Protein AF-A0A432KA58-F1 (afdb_monomer)

Nearest PDB structures (foldseek):
  4m60-assembly1_A  TM=6.783E-01  e=3.678E-03  Streptomyces antibioticus
  6j32-assembly2_C  TM=7.866E-01  e=3.398E-02  Kitasatospora
  6j32-assembly1_D  TM=7.954E-01  e=5.445E-02  Kitasatospora
  3oti-assembly1_A  TM=8.185E-01  e=1.068E-01  Micromonospora echinospora
  3tqv-assembly1_B  TM=4.151E-01  e=2.071E+00  Francisella tularensis subsp. tularensis SCHU S4

Sequence (104 aa):
YNHLPSSEIESLIKRAKRIVCRSGYSSVMDFAALHKRVLFIPTKGQTEQEYLARYLSKTGRALSTTEDKNDLMVKLNRLGIMRPLVLENNRLEFLVNQALKKLK

pLDDT: mean 92.04, std 7.2, range [48.72, 97.81]

Secondary structure (DSSP, 8-state):
-----HHHHHHHHHH-SEEEE---HHHHHHHHHTT-EEEE-PPTT-HHHHHHHHHHHHTTSSEE--S-HHHHHHHHHHHTTSPPP----HHHHHHHHHHHHT--

Solvent-accessible surface area (backbone atoms only — not comparable to full-atom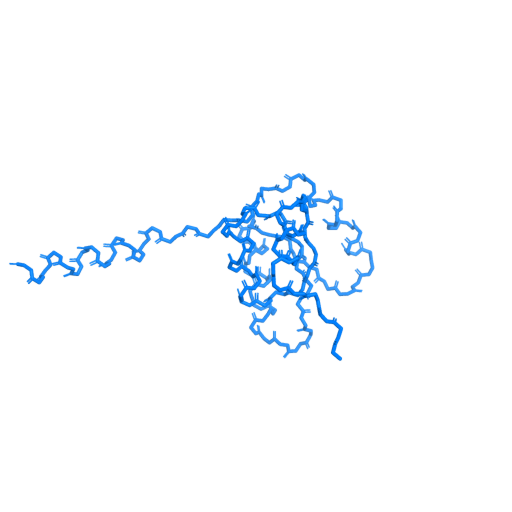 values): 5933 Å² total; per-residue (Å²): 138,95,72,75,57,70,70,57,49,51,54,49,57,70,70,43,78,61,48,76,45,59,34,46,69,67,57,54,50,53,34,26,76,65,52,31,24,43,38,22,38,37,54,88,90,39,63,67,21,44,49,48,25,52,51,35,32,75,69,65,31,33,43,56,44,64,94,48,67,68,60,42,53,58,49,59,65,52,50,76,76,52,61,48,18,68,80,84,62,69,63,59,56,50,51,52,54,54,52,56,62,74,77,109

Structure (mmCIF, N/CA/C/O backbone):
data_AF-A0A432KA58-F1
#
_entry.id   AF-A0A432KA58-F1
#
loop_
_atom_site.group_PDB
_atom_site.id
_atom_site.type_symbol
_atom_site.label_atom_id
_atom_site.label_alt_id
_atom_site.label_comp_id
_atom_site.label_asym_id
_atom_site.label_entity_id
_atom_site.label_seq_id
_atom_site.pdbx_PDB_ins_code
_atom_site.Cartn_x
_atom_site.Cartn_y
_atom_site.Cartn_z
_atom_site.occupancy
_atom_site.B_iso_or_equiv
_atom_site.auth_seq_id
_atom_site.auth_comp_id
_atom_site.auth_asym_id
_atom_site.auth_atom_id
_atom_site.pdbx_PDB_model_num
ATOM 1 N N . TYR A 1 1 ? -6.018 11.195 -21.404 1.00 48.72 1 TYR A N 1
ATOM 2 C CA . TYR A 1 1 ? -6.153 10.899 -19.965 1.00 48.72 1 TYR A CA 1
ATOM 3 C C . TYR A 1 1 ? -7.328 9.947 -19.790 1.00 48.72 1 TYR A C 1
ATOM 5 O O . TYR A 1 1 ? -8.455 10.384 -19.947 1.00 48.72 1 TYR A O 1
ATOM 13 N N . ASN A 1 2 ? -7.064 8.662 -19.528 1.00 68.62 2 ASN A N 1
ATOM 14 C CA . ASN A 1 2 ? -8.086 7.616 -19.370 1.00 68.62 2 ASN A CA 1
ATOM 15 C C . ASN A 1 2 ? -8.183 7.226 -17.892 1.00 68.62 2 ASN A C 1
ATOM 17 O O . ASN A 1 2 ? -7.618 6.217 -17.476 1.00 68.62 2 ASN A O 1
ATOM 21 N N . HIS A 1 3 ? -8.827 8.063 -17.085 1.00 83.69 3 HIS A N 1
ATOM 22 C CA . HIS A 1 3 ? -9.175 7.720 -15.710 1.00 83.69 3 HIS A CA 1
ATOM 23 C C . HIS A 1 3 ? -10.686 7.829 -15.544 1.00 83.69 3 HIS A C 1
ATOM 25 O O . HIS A 1 3 ? -11.325 8.672 -16.171 1.00 83.69 3 HIS A O 1
ATOM 31 N N . LEU A 1 4 ? -11.246 6.947 -14.723 1.00 88.06 4 LEU A N 1
ATOM 32 C CA . LEU A 1 4 ? -12.642 7.042 -14.330 1.00 88.06 4 LEU A CA 1
ATOM 33 C C . LEU A 1 4 ? -12.830 8.225 -13.365 1.00 88.06 4 LEU A C 1
ATOM 35 O O . LEU A 1 4 ? -11.892 8.563 -12.632 1.00 88.06 4 LEU A O 1
ATOM 39 N N . PRO A 1 5 ? -14.027 8.829 -13.318 1.00 93.00 5 PRO A N 1
ATOM 40 C CA . PRO A 1 5 ? -14.382 9.777 -12.271 1.00 93.00 5 PRO A CA 1
ATOM 41 C C . PRO A 1 5 ? -14.186 9.172 -10.876 1.00 93.00 5 PRO A C 1
ATOM 43 O O . PRO A 1 5 ? -14.384 7.971 -10.668 1.00 93.00 5 PRO A O 1
ATOM 46 N N . SER A 1 6 ? -13.841 10.006 -9.893 1.00 89.56 6 SER A N 1
ATOM 47 C CA . SER A 1 6 ? -13.542 9.552 -8.527 1.00 89.56 6 SER A CA 1
ATOM 48 C C . SER A 1 6 ? -14.677 8.733 -7.902 1.00 89.56 6 SER A C 1
ATOM 50 O O . SER A 1 6 ? -14.415 7.719 -7.259 1.00 89.56 6 SER A O 1
ATOM 52 N N . SER A 1 7 ? -15.933 9.118 -8.144 1.00 92.25 7 SER A N 1
ATOM 53 C CA . SER A 1 7 ? -17.121 8.409 -7.647 1.00 92.25 7 SER A CA 1
ATOM 54 C C . SER A 1 7 ? -17.250 6.988 -8.211 1.00 92.25 7 SER A C 1
ATOM 56 O O . SER A 1 7 ? -17.646 6.056 -7.506 1.00 92.25 7 SER A O 1
ATOM 58 N N . GLU A 1 8 ? -16.879 6.787 -9.475 1.00 94.50 8 GLU A N 1
ATOM 59 C CA . GLU A 1 8 ? -16.909 5.474 -10.117 1.00 94.50 8 GLU A CA 1
ATOM 60 C C . GLU A 1 8 ? -15.784 4.573 -9.602 1.00 94.50 8 GLU A C 1
ATOM 62 O O . GLU A 1 8 ? -16.024 3.400 -9.293 1.00 94.50 8 GLU A O 1
ATOM 67 N N . ILE A 1 9 ? -14.577 5.126 -9.432 1.00 91.62 9 ILE A N 1
ATOM 68 C CA . ILE A 1 9 ? -13.440 4.426 -8.813 1.00 91.62 9 ILE A CA 1
ATOM 69 C C . ILE A 1 9 ? -13.800 3.988 -7.396 1.00 91.62 9 ILE A C 1
ATOM 71 O O . ILE A 1 9 ? -13.614 2.823 -7.047 1.00 91.62 9 ILE A O 1
ATOM 75 N N . GLU A 1 10 ? -14.369 4.885 -6.596 1.00 92.62 10 GLU A N 1
ATOM 76 C CA . GLU A 1 10 ? -14.799 4.584 -5.234 1.00 92.62 10 GLU A CA 1
ATOM 77 C C . GLU A 1 10 ? -15.810 3.427 -5.212 1.00 92.62 10 GLU A C 1
ATOM 79 O O . GLU A 1 10 ? -15.653 2.466 -4.452 1.00 92.62 10 GLU A O 1
ATOM 84 N N . SER A 1 11 ? -16.815 3.465 -6.091 1.00 94.62 11 SER A N 1
ATOM 85 C CA . SER A 1 11 ? -17.809 2.394 -6.229 1.00 94.62 11 SER A CA 1
ATOM 86 C C . SER A 1 11 ? -17.175 1.051 -6.617 1.00 94.62 11 SER A C 1
ATOM 88 O O . SER A 1 11 ? -17.556 -0.006 -6.097 1.00 94.62 11 SER A O 1
ATOM 90 N N . LEU A 1 12 ? -16.188 1.054 -7.517 1.00 95.19 12 LEU A N 1
ATOM 91 C CA . LEU A 1 12 ? -15.444 -0.151 -7.894 1.00 95.19 12 LEU A CA 1
ATOM 92 C C . LEU A 1 12 ? -14.610 -0.692 -6.728 1.00 95.19 12 LEU A C 1
ATOM 94 O O . LEU A 1 12 ? -14.696 -1.883 -6.424 1.00 95.19 12 LEU A O 1
ATOM 98 N N . ILE A 1 13 ? -13.869 0.168 -6.027 1.00 94.88 13 ILE A N 1
ATOM 99 C CA . ILE A 1 13 ? -13.062 -0.211 -4.860 1.00 94.88 13 ILE A CA 1
ATOM 100 C C . ILE A 1 13 ? -13.958 -0.805 -3.770 1.00 94.88 13 ILE A C 1
ATOM 102 O O . ILE A 1 13 ? -13.647 -1.868 -3.225 1.00 94.88 13 ILE A O 1
ATOM 106 N N . LYS A 1 14 ? -15.101 -0.176 -3.469 1.00 94.31 14 LYS A N 1
ATOM 107 C CA . LYS A 1 14 ? -16.058 -0.668 -2.465 1.00 94.31 14 LYS A CA 1
ATOM 108 C C . LYS A 1 14 ? -16.564 -2.073 -2.790 1.00 94.31 14 LYS A C 1
ATOM 110 O O . LYS A 1 14 ? -16.594 -2.909 -1.887 1.00 94.31 14 LYS A O 1
ATOM 115 N N . ARG A 1 15 ? -16.871 -2.369 -4.056 1.00 96.06 15 ARG A N 1
ATOM 116 C CA . ARG A 1 15 ? -17.328 -3.701 -4.506 1.00 96.06 15 ARG A CA 1
ATOM 117 C C . ARG A 1 15 ? -16.200 -4.728 -4.626 1.00 96.06 15 ARG A C 1
ATOM 119 O O . ARG A 1 15 ? -16.449 -5.930 -4.523 1.00 96.06 15 ARG A O 1
ATOM 126 N N . ALA A 1 16 ? -14.961 -4.283 -4.823 1.00 95.62 16 ALA A N 1
ATOM 127 C CA . ALA A 1 16 ? -13.818 -5.172 -4.951 1.00 95.62 16 ALA A CA 1
ATOM 128 C C . ALA A 1 16 ? -13.573 -5.958 -3.651 1.00 95.62 16 ALA A C 1
ATOM 130 O O . ALA A 1 16 ? -13.446 -5.394 -2.558 1.00 95.62 16 ALA A O 1
ATOM 131 N N . LYS A 1 17 ? -13.467 -7.286 -3.786 1.00 92.88 17 LYS A N 1
ATOM 132 C CA . LYS A 1 17 ? -13.088 -8.202 -2.693 1.00 92.88 17 LYS A CA 1
ATOM 133 C C . LYS A 1 17 ? -11.579 -8.203 -2.434 1.00 92.88 17 LYS A C 1
ATOM 135 O O . LYS A 1 17 ? -11.137 -8.524 -1.329 1.00 92.88 17 LYS A O 1
ATOM 140 N N . ARG A 1 18 ? -10.802 -7.920 -3.480 1.00 94.56 18 ARG A N 1
ATOM 141 C CA . ARG A 1 18 ? -9.340 -7.979 -3.545 1.00 94.56 18 ARG A CA 1
ATOM 142 C C . ARG A 1 18 ? -8.860 -6.889 -4.496 1.00 94.56 18 ARG A C 1
ATOM 144 O O . ARG A 1 18 ? -9.533 -6.634 -5.491 1.00 94.56 18 ARG A O 1
ATOM 151 N N . ILE A 1 19 ? -7.722 -6.279 -4.195 1.00 96.12 19 ILE A N 1
ATOM 152 C CA . ILE A 1 19 ? -7.140 -5.195 -4.990 1.00 96.12 19 ILE A CA 1
ATOM 153 C C . ILE A 1 19 ? -5.691 -5.540 -5.321 1.00 96.12 19 ILE A C 1
ATOM 155 O O . ILE A 1 19 ? -4.963 -6.061 -4.476 1.00 96.12 19 ILE A O 1
ATOM 159 N N . VAL A 1 20 ? -5.286 -5.245 -6.555 1.00 95.75 20 VAL A N 1
ATOM 160 C CA . VAL A 1 20 ? -3.899 -5.328 -7.019 1.00 95.75 20 VAL A CA 1
ATOM 161 C C . VAL A 1 20 ? -3.521 -3.959 -7.561 1.00 95.75 20 VAL A C 1
ATOM 163 O O . VAL A 1 20 ? -4.224 -3.432 -8.421 1.00 95.75 20 VAL A O 1
ATOM 166 N N . CYS A 1 21 ? -2.456 -3.355 -7.042 1.00 95.62 21 CYS A N 1
ATOM 167 C CA . CYS A 1 21 ? -2.077 -1.991 -7.415 1.00 95.62 21 CYS A CA 1
ATOM 168 C C . CYS A 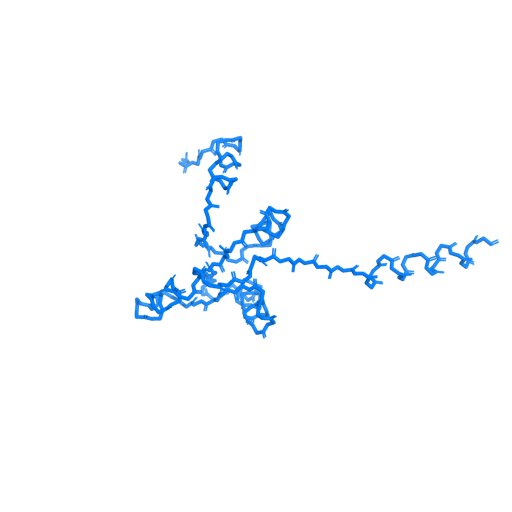1 21 ? -0.618 -1.672 -7.063 1.00 95.62 21 CYS A C 1
ATOM 170 O O . CYS A 1 21 ? 0.064 -2.437 -6.381 1.00 95.62 21 CYS A O 1
ATOM 172 N N . ARG A 1 22 ? -0.147 -0.490 -7.474 1.00 96.25 22 ARG A N 1
ATOM 173 C CA . ARG A 1 22 ? 1.089 0.108 -6.945 1.00 96.25 22 ARG A CA 1
ATOM 174 C C . ARG A 1 22 ? 0.901 0.531 -5.479 1.00 96.25 22 ARG A C 1
ATOM 176 O O . ARG A 1 22 ? -0.216 0.844 -5.066 1.00 96.25 22 ARG A O 1
ATOM 183 N N . SER A 1 23 ? 1.974 0.567 -4.694 1.00 94.62 23 SER A N 1
ATOM 184 C CA . SER A 1 23 ? 1.965 0.942 -3.266 1.00 94.62 23 SER A CA 1
ATOM 185 C C . SER A 1 23 ? 2.089 2.453 -3.040 1.00 94.62 23 SER A C 1
ATOM 187 O O . SER A 1 23 ? 2.917 2.909 -2.255 1.00 94.62 23 SER A O 1
ATOM 189 N N . GLY A 1 24 ? 1.270 3.241 -3.740 1.00 94.62 24 GLY A N 1
ATOM 190 C CA . GLY A 1 24 ? 1.173 4.680 -3.486 1.00 94.62 24 GLY A CA 1
ATOM 191 C C . GLY A 1 24 ? 0.553 4.970 -2.115 1.00 94.62 24 GLY A C 1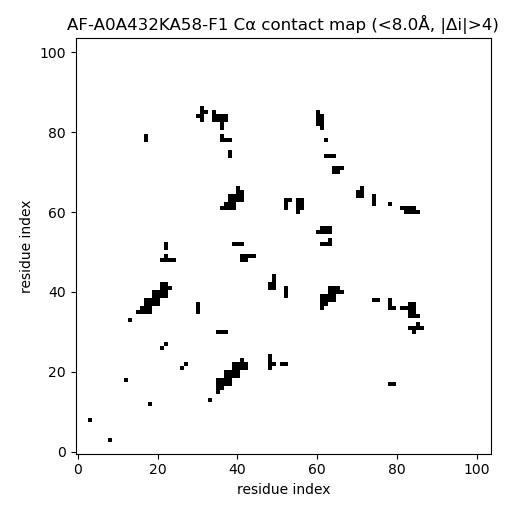
ATOM 192 O O . GLY A 1 24 ? -0.340 4.242 -1.679 1.00 94.62 24 GLY A O 1
ATOM 193 N N . TYR A 1 25 ? 0.999 6.040 -1.454 1.00 93.06 25 TYR A N 1
ATOM 194 C CA . TYR A 1 25 ? 0.546 6.410 -0.109 1.00 93.06 25 TYR A CA 1
ATOM 195 C C . TYR A 1 25 ? -0.978 6.578 -0.011 1.00 93.06 25 TYR A C 1
ATOM 197 O O . TYR A 1 25 ? -1.609 5.939 0.830 1.00 93.06 25 TYR A O 1
ATOM 205 N N . SER A 1 26 ? -1.591 7.362 -0.907 1.00 92.62 26 SER A N 1
ATOM 206 C CA . SER A 1 26 ? -3.049 7.563 -0.906 1.00 92.62 26 SER A CA 1
ATOM 207 C C . SER A 1 26 ? -3.801 6.248 -1.101 1.00 92.62 26 SER A C 1
ATOM 209 O O . SER A 1 26 ? -4.724 5.954 -0.354 1.00 92.62 26 SER A O 1
ATOM 211 N N . SER A 1 27 ? -3.334 5.395 -2.017 1.00 94.81 27 SER A N 1
ATOM 212 C CA . SER A 1 27 ? -3.921 4.073 -2.243 1.00 94.81 27 SER A CA 1
ATOM 213 C C . SER A 1 27 ? -3.858 3.201 -0.987 1.00 94.81 27 SER A C 1
ATOM 215 O O . SER A 1 27 ? -4.841 2.566 -0.619 1.00 94.81 27 SER A O 1
ATOM 217 N N . VAL A 1 28 ? -2.712 3.178 -0.299 1.00 95.69 28 VAL A N 1
ATOM 218 C CA . VAL A 1 28 ? -2.559 2.462 0.977 1.00 95.69 28 VAL A CA 1
ATOM 219 C C . VAL A 1 28 ? -3.588 2.957 1.998 1.00 95.69 28 VAL A C 1
ATOM 221 O O . VAL A 1 28 ? -4.224 2.131 2.653 1.00 95.69 28 VAL A O 1
ATOM 224 N N . MET A 1 29 ? -3.778 4.273 2.109 1.00 93.69 29 MET A N 1
ATOM 225 C CA . MET A 1 29 ? -4.727 4.871 3.051 1.00 93.69 29 MET A CA 1
ATOM 226 C C . MET A 1 29 ? -6.182 4.549 2.709 1.00 93.69 29 MET A C 1
ATOM 228 O O . MET A 1 29 ? -6.917 4.078 3.579 1.00 93.69 29 MET A O 1
ATOM 232 N N . ASP A 1 30 ? -6.581 4.708 1.448 1.00 93.56 30 ASP A N 1
ATOM 233 C CA . ASP A 1 30 ? -7.941 4.408 0.991 1.00 93.56 30 ASP A CA 1
ATOM 234 C C . ASP A 1 30 ? -8.297 2.940 1.253 1.00 93.56 30 ASP A C 1
ATOM 236 O O . ASP A 1 30 ? -9.373 2.610 1.756 1.00 93.56 30 ASP A O 1
ATOM 240 N N . PHE A 1 31 ? -7.372 2.027 0.955 1.00 95.75 31 PHE A N 1
ATOM 241 C CA . PHE A 1 31 ? -7.601 0.596 1.134 1.00 95.75 31 PHE A CA 1
ATOM 242 C C . PHE A 1 31 ? -7.583 0.159 2.594 1.00 95.75 31 PHE A C 1
ATOM 244 O O . PHE A 1 31 ? -8.282 -0.799 2.931 1.00 95.75 31 PHE A O 1
ATOM 251 N 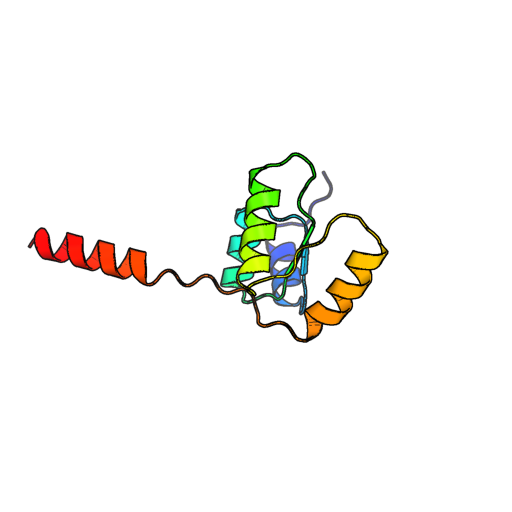N . ALA A 1 32 ? -6.824 0.846 3.448 1.00 94.44 32 ALA A N 1
ATOM 252 C CA . ALA A 1 32 ? -6.877 0.642 4.889 1.00 94.44 32 ALA A CA 1
ATOM 253 C C . ALA A 1 32 ? -8.230 1.095 5.456 1.00 94.44 32 ALA A C 1
ATOM 255 O O . ALA A 1 32 ? -8.887 0.325 6.153 1.00 94.44 32 ALA A O 1
ATOM 256 N N . ALA A 1 33 ? -8.693 2.295 5.093 1.00 92.62 33 ALA A N 1
ATOM 257 C CA . ALA A 1 33 ? -9.992 2.815 5.525 1.00 92.62 33 ALA A CA 1
ATOM 258 C C . ALA A 1 33 ? -11.154 1.919 5.059 1.00 92.62 33 ALA A C 1
ATOM 260 O O . ALA A 1 33 ? -12.092 1.637 5.805 1.00 92.62 33 ALA A O 1
ATOM 261 N N . LEU A 1 34 ? -11.066 1.400 3.832 1.00 93.94 34 LEU A N 1
ATOM 262 C CA . LEU A 1 34 ? -12.084 0.533 3.237 1.00 93.94 34 LEU A CA 1
ATOM 263 C C . LEU A 1 34 ? -11.894 -0.960 3.549 1.00 93.94 34 LEU A C 1
ATOM 265 O O . LEU A 1 34 ? -12.605 -1.786 2.968 1.00 93.94 34 LEU A O 1
ATOM 269 N N . HIS A 1 35 ? -10.953 -1.312 4.433 1.00 94.94 35 HIS A N 1
ATOM 270 C CA . HIS A 1 35 ? -10.685 -2.683 4.872 1.00 94.94 35 HIS A CA 1
ATOM 271 C C . HIS A 1 35 ? -10.549 -3.653 3.687 1.00 94.94 35 HIS A C 1
ATOM 273 O O . HIS A 1 35 ? -11.252 -4.665 3.568 1.00 94.94 35 HIS A O 1
ATOM 279 N N . LYS A 1 36 ? -9.644 -3.333 2.758 1.00 96.06 36 LYS A N 1
ATOM 280 C CA . LYS A 1 36 ? -9.416 -4.125 1.544 1.00 96.06 36 LYS A CA 1
ATOM 281 C C . LYS A 1 36 ? -8.246 -5.080 1.704 1.00 96.06 36 LYS A C 1
ATOM 283 O O . LYS A 1 36 ? -7.266 -4.804 2.387 1.00 96.06 36 LYS A O 1
ATOM 288 N N . ARG A 1 37 ? -8.343 -6.236 1.047 1.00 96.94 37 ARG A N 1
ATOM 289 C CA . ARG A 1 37 ? -7.216 -7.164 0.889 1.00 96.94 37 ARG A CA 1
ATOM 290 C C . ARG A 1 37 ? -6.419 -6.726 -0.327 1.00 96.94 37 ARG A C 1
ATOM 292 O O . ARG A 1 37 ? -6.973 -6.710 -1.428 1.00 96.94 37 ARG A O 1
ATOM 299 N N . VAL A 1 38 ? -5.150 -6.384 -0.131 1.00 97.12 38 VAL A N 1
ATOM 300 C CA . VAL A 1 38 ? -4.335 -5.763 -1.181 1.00 97.12 38 VAL A CA 1
ATOM 301 C C . VAL A 1 38 ? -3.064 -6.560 -1.457 1.00 97.12 38 VAL A C 1
ATOM 303 O O . VAL A 1 38 ? -2.384 -7.014 -0.533 1.00 97.12 38 VAL A O 1
ATOM 306 N N . LEU A 1 39 ? -2.752 -6.709 -2.742 1.00 97.69 39 LEU A N 1
ATOM 307 C CA . LEU A 1 39 ? -1.450 -7.120 -3.250 1.00 97.69 39 LEU A CA 1
ATOM 308 C C . LEU A 1 39 ? -0.782 -5.919 -3.923 1.00 97.69 39 LEU A C 1
ATOM 310 O O . LEU A 1 39 ? -1.262 -5.422 -4.941 1.00 97.69 39 LEU A O 1
ATOM 314 N N . PHE A 1 40 ? 0.328 -5.465 -3.352 1.00 97.81 40 PHE A N 1
ATOM 315 C CA . PHE A 1 40 ? 1.109 -4.366 -3.896 1.00 97.81 40 PHE A CA 1
ATOM 316 C C . PHE A 1 40 ? 2.183 -4.850 -4.871 1.00 97.81 40 PHE A C 1
ATOM 318 O O . PHE A 1 40 ? 2.859 -5.851 -4.628 1.00 97.81 40 PHE A O 1
ATOM 325 N N . ILE A 1 41 ? 2.368 -4.087 -5.945 1.00 97.31 41 ILE A N 1
ATOM 326 C CA . ILE A 1 41 ? 3.462 -4.234 -6.906 1.00 97.31 41 ILE A CA 1
ATOM 327 C C . ILE A 1 41 ? 4.178 -2.879 -6.965 1.00 97.31 41 ILE A C 1
ATOM 329 O O . ILE A 1 41 ? 3.774 -2.033 -7.756 1.00 97.31 41 ILE A O 1
ATOM 333 N N . PRO A 1 42 ? 5.165 -2.580 -6.105 1.00 96.81 42 PRO A N 1
ATOM 334 C CA . PRO A 1 42 ? 5.807 -1.266 -6.087 1.00 96.81 42 PRO A CA 1
ATOM 335 C C . PRO A 1 42 ? 6.467 -0.942 -7.434 1.00 96.81 42 PRO A C 1
ATOM 337 O O . PRO A 1 42 ? 6.906 -1.838 -8.156 1.00 96.81 42 PRO A O 1
ATOM 340 N N . THR A 1 43 ? 6.544 0.339 -7.786 1.00 95.38 43 THR A N 1
ATOM 341 C CA . THR A 1 43 ? 7.331 0.779 -8.946 1.00 95.38 43 THR A CA 1
ATOM 342 C C . THR A 1 43 ? 8.825 0.639 -8.643 1.00 95.38 43 THR A C 1
ATOM 344 O O . THR A 1 43 ? 9.312 1.211 -7.670 1.00 95.38 43 THR A O 1
ATOM 347 N N . LYS A 1 44 ? 9.563 -0.096 -9.484 1.00 94.12 44 LYS A N 1
ATOM 348 C CA . LYS A 1 44 ? 11.014 -0.284 -9.330 1.00 94.12 44 LYS A CA 1
ATOM 349 C C . LYS A 1 44 ? 11.738 1.066 -9.313 1.00 94.12 44 LYS A C 1
ATOM 351 O O . LYS A 1 44 ? 11.543 1.879 -10.214 1.00 94.12 44 LYS A O 1
ATOM 356 N N . GLY A 1 45 ? 12.579 1.287 -8.307 1.00 94.69 45 GLY A N 1
ATOM 357 C CA . GLY A 1 45 ? 13.335 2.532 -8.137 1.00 94.69 45 GLY A CA 1
ATOM 358 C C . GLY A 1 45 ? 12.555 3.669 -7.466 1.00 94.69 45 GLY A C 1
ATOM 359 O O . GLY A 1 45 ? 13.124 4.731 -7.232 1.00 94.69 45 GLY A O 1
ATOM 360 N N . GLN A 1 46 ? 11.279 3.466 -7.114 1.00 96.38 46 GLN A N 1
ATOM 361 C CA . GLN A 1 46 ? 10.536 4.371 -6.233 1.00 96.38 46 GLN A CA 1
ATOM 362 C C . GLN A 1 46 ? 10.679 3.902 -4.784 1.00 96.38 46 GLN A C 1
ATOM 364 O O . GLN A 1 46 ? 9.875 3.110 -4.286 1.00 96.38 46 GLN A O 1
ATOM 369 N N . THR A 1 47 ? 11.706 4.412 -4.102 1.00 96.25 47 THR A N 1
ATOM 370 C CA . THR A 1 47 ? 12.117 3.973 -2.758 1.00 96.25 47 THR A CA 1
ATOM 371 C C . THR A 1 47 ? 10.973 3.961 -1.744 1.00 96.25 47 THR A C 1
ATOM 373 O O . THR A 1 47 ? 10.861 3.024 -0.952 1.00 96.25 47 THR A O 1
ATOM 376 N N . GLU A 1 48 ? 10.098 4.971 -1.767 1.00 96.31 48 GLU A N 1
ATOM 377 C CA . GLU A 1 48 ? 8.950 5.052 -0.856 1.00 96.31 48 GLU A CA 1
ATOM 378 C C . GLU A 1 48 ? 7.959 3.903 -1.091 1.00 96.31 48 GLU A C 1
ATOM 380 O O . GLU A 1 48 ? 7.570 3.207 -0.149 1.00 96.31 48 GLU A O 1
ATOM 385 N N . GLN A 1 49 ? 7.597 3.649 -2.351 1.00 97.44 49 GLN A N 1
ATOM 386 C CA . GLN A 1 49 ? 6.672 2.573 -2.705 1.00 97.44 49 GLN A CA 1
ATOM 387 C C . GLN A 1 49 ? 7.238 1.205 -2.325 1.00 97.44 49 GLN A C 1
ATOM 389 O O . GLN A 1 49 ? 6.522 0.374 -1.757 1.00 97.44 49 GLN A O 1
ATOM 394 N N . GLU A 1 50 ? 8.516 0.969 -2.619 1.00 97.00 50 GLU A N 1
ATOM 395 C CA . GLU A 1 50 ? 9.214 -0.269 -2.268 1.00 97.00 50 GLU A CA 1
ATOM 396 C C . GLU A 1 50 ? 9.273 -0.468 -0.749 1.00 97.00 50 GLU A C 1
ATOM 398 O O . GLU A 1 50 ? 9.021 -1.570 -0.250 1.00 97.00 50 GLU A O 1
ATOM 403 N N . TYR A 1 51 ? 9.557 0.600 0.003 1.00 96.44 51 TYR A N 1
ATOM 404 C CA . TYR A 1 51 ? 9.562 0.578 1.462 1.00 96.44 51 TYR A CA 1
ATOM 405 C C . TYR A 1 51 ? 8.181 0.237 2.028 1.00 96.44 51 TYR A C 1
ATOM 407 O O . TYR A 1 51 ? 8.077 -0.693 2.832 1.00 96.44 51 TYR A O 1
ATOM 415 N N . LEU A 1 52 ? 7.127 0.935 1.595 1.00 95.88 52 LEU A N 1
ATOM 416 C CA . LEU A 1 52 ? 5.763 0.720 2.084 1.00 95.88 52 LEU A CA 1
ATOM 417 C C . LEU A 1 52 ? 5.279 -0.701 1.791 1.00 95.88 52 LEU A C 1
ATOM 419 O O . LEU A 1 52 ? 4.784 -1.381 2.692 1.00 95.88 52 LEU A O 1
ATOM 423 N N . ALA A 1 53 ? 5.476 -1.186 0.563 1.00 96.88 53 ALA A N 1
ATOM 424 C CA . ALA A 1 53 ? 5.059 -2.530 0.176 1.00 96.88 53 ALA A CA 1
ATOM 425 C C . ALA A 1 53 ? 5.781 -3.604 1.008 1.00 96.88 53 ALA A C 1
ATOM 427 O O . ALA A 1 53 ? 5.150 -4.521 1.545 1.00 96.88 53 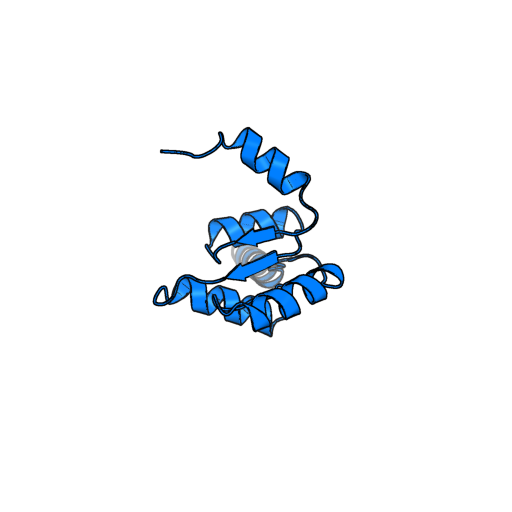ALA A O 1
ATOM 428 N N . ARG A 1 54 ? 7.097 -3.444 1.206 1.00 96.75 54 ARG A N 1
ATOM 429 C CA . ARG A 1 54 ? 7.902 -4.332 2.053 1.00 96.75 54 ARG A CA 1
ATOM 430 C C . ARG A 1 54 ? 7.474 -4.274 3.519 1.00 96.75 54 ARG A C 1
ATOM 432 O O . ARG A 1 54 ? 7.352 -5.321 4.152 1.00 96.75 54 ARG A O 1
ATOM 439 N N . TYR A 1 55 ? 7.233 -3.085 4.065 1.00 96.19 55 TYR A N 1
ATOM 440 C CA . TYR A 1 55 ? 6.819 -2.893 5.456 1.00 96.19 55 TYR A CA 1
ATOM 441 C C . TYR A 1 55 ? 5.451 -3.532 5.739 1.00 96.19 55 TYR A C 1
ATOM 443 O O . TYR A 1 55 ? 5.299 -4.309 6.688 1.00 96.19 55 TYR A O 1
ATOM 451 N N . LEU A 1 56 ? 4.459 -3.264 4.888 1.00 96.00 56 LEU A N 1
ATOM 452 C CA . LEU A 1 56 ? 3.113 -3.820 5.029 1.00 96.00 56 LEU A CA 1
ATOM 453 C C . LEU A 1 56 ? 3.111 -5.339 4.838 1.00 96.00 56 LEU A C 1
ATOM 455 O O . LEU A 1 56 ? 2.421 -6.045 5.574 1.00 96.00 56 LEU A O 1
ATOM 459 N N . SER A 1 57 ? 3.940 -5.852 3.923 1.00 96.00 57 SER A N 1
ATOM 460 C CA . SER A 1 57 ? 4.117 -7.294 3.755 1.00 96.00 57 SER A CA 1
ATOM 461 C C . SER A 1 57 ? 4.787 -7.948 4.958 1.00 96.00 57 SER A C 1
ATOM 463 O O . SER A 1 57 ? 4.317 -8.987 5.417 1.00 96.00 57 SER A O 1
ATOM 465 N N . LYS A 1 58 ? 5.853 -7.349 5.501 1.00 96.31 58 LYS A N 1
ATOM 466 C CA . LYS A 1 58 ? 6.574 -7.877 6.671 1.00 96.31 58 LYS A CA 1
ATOM 467 C C . LYS A 1 58 ? 5.698 -7.902 7.920 1.00 96.31 58 LYS A C 1
ATOM 469 O O . LYS A 1 58 ? 5.826 -8.797 8.745 1.00 96.31 58 LYS A O 1
ATOM 474 N N . THR A 1 59 ? 4.804 -6.928 8.054 1.00 93.56 59 THR A N 1
ATOM 475 C CA . THR A 1 59 ? 3.880 -6.848 9.189 1.00 93.56 59 THR A CA 1
ATOM 476 C C . THR A 1 59 ? 2.587 -7.644 8.995 1.00 93.56 59 THR A C 1
ATOM 478 O O . THR A 1 59 ? 1.700 -7.577 9.841 1.00 93.56 59 THR A O 1
ATOM 481 N N . GLY A 1 60 ? 2.466 -8.402 7.898 1.00 93.31 60 GLY A N 1
ATOM 482 C CA . GLY A 1 60 ? 1.311 -9.261 7.628 1.00 93.31 60 GLY A CA 1
ATOM 483 C C . GLY A 1 60 ? 0.019 -8.505 7.303 1.00 93.31 60 GLY A C 1
ATOM 484 O O . GLY A 1 60 ? -1.058 -9.094 7.362 1.00 93.31 60 GLY A O 1
ATOM 485 N N . ARG A 1 61 ? 0.113 -7.213 6.967 1.00 94.31 61 ARG A N 1
ATOM 486 C CA . ARG A 1 61 ? -1.034 -6.332 6.693 1.00 94.31 61 ARG A CA 1
ATOM 487 C C . ARG A 1 61 ? -1.471 -6.339 5.229 1.00 94.31 61 ARG A C 1
ATOM 489 O O . ARG A 1 61 ? -2.633 -6.088 4.937 1.00 94.31 61 ARG A O 1
ATOM 496 N N . ALA A 1 62 ? -0.550 -6.620 4.313 1.00 97.00 62 ALA A N 1
ATOM 497 C CA . ALA A 1 62 ? -0.812 -6.756 2.881 1.00 97.00 62 ALA A CA 1
ATOM 498 C C . ALA A 1 62 ? 0.157 -7.776 2.266 1.00 97.00 62 ALA A C 1
ATOM 500 O O . ALA A 1 62 ? 1.079 -8.235 2.937 1.00 97.00 62 ALA A O 1
ATOM 501 N N . LEU A 1 63 ? -0.018 -8.123 0.991 1.00 97.25 63 LEU A N 1
ATOM 502 C CA . LEU A 1 63 ? 1.025 -8.809 0.223 1.00 97.25 63 LEU A CA 1
ATOM 503 C C . LEU A 1 63 ? 1.809 -7.805 -0.614 1.00 97.25 63 LEU A C 1
ATOM 505 O O . LEU A 1 63 ? 1.282 -6.773 -1.021 1.00 97.25 63 LEU A O 1
ATOM 509 N N . SER A 1 64 ? 3.051 -8.155 -0.925 1.00 96.88 64 SER A N 1
ATOM 510 C CA . SER A 1 64 ? 3.857 -7.477 -1.934 1.00 96.88 64 SER A CA 1
ATOM 511 C C . SER A 1 64 ? 4.537 -8.505 -2.831 1.00 96.88 64 SER A C 1
ATOM 513 O O . SER A 1 64 ? 4.907 -9.589 -2.363 1.00 96.88 64 SER A O 1
ATOM 515 N N . THR A 1 65 ? 4.708 -8.139 -4.097 1.00 95.88 65 THR A N 1
ATOM 516 C CA . THR A 1 65 ? 5.443 -8.892 -5.121 1.00 95.88 65 THR A CA 1
ATOM 517 C C . THR A 1 65 ? 6.107 -7.934 -6.109 1.00 95.88 65 THR A C 1
ATOM 519 O O . THR A 1 65 ? 5.817 -6.739 -6.094 1.00 95.88 65 THR A O 1
ATOM 522 N N . THR A 1 66 ? 7.017 -8.435 -6.935 1.00 90.81 66 THR A N 1
ATOM 523 C CA . THR A 1 66 ? 7.552 -7.716 -8.098 1.00 90.81 66 THR A CA 1
ATOM 524 C C . THR A 1 66 ? 6.715 -8.047 -9.339 1.00 90.81 66 THR A C 1
ATOM 526 O O . THR A 1 66 ? 5.683 -8.704 -9.256 1.00 90.81 66 THR A O 1
ATOM 529 N N . GLU A 1 67 ? 7.138 -7.603 -10.520 1.00 87.06 67 GLU A N 1
ATOM 530 C CA . GLU A 1 67 ? 6.474 -7.948 -11.789 1.00 87.06 67 GLU A CA 1
ATOM 531 C C . GLU A 1 67 ? 6.809 -9.373 -12.282 1.00 87.06 67 GLU A C 1
ATOM 533 O O . GLU A 1 67 ? 6.531 -9.719 -13.428 1.00 87.06 67 GLU A O 1
ATOM 538 N N . ASP A 1 68 ? 7.385 -10.220 -11.420 1.00 91.88 68 ASP A N 1
ATOM 539 C CA . ASP A 1 68 ? 7.598 -11.633 -11.717 1.00 91.88 68 ASP A CA 1
ATOM 540 C C . ASP A 1 68 ? 6.262 -12.392 -11.765 1.00 91.88 68 ASP A C 1
ATOM 542 O O . ASP A 1 68 ? 5.489 -12.423 -10.804 1.00 91.88 68 ASP A O 1
ATOM 546 N N . LYS A 1 69 ? 5.992 -13.036 -12.904 1.00 90.62 69 LYS A N 1
ATOM 547 C CA . LYS A 1 69 ? 4.716 -13.715 -13.165 1.00 90.62 69 LYS A CA 1
ATOM 548 C C . LYS A 1 69 ? 4.456 -14.867 -12.193 1.00 90.62 69 LYS A C 1
ATOM 550 O O . LYS A 1 69 ? 3.305 -15.082 -11.808 1.00 90.62 69 LYS A O 1
ATOM 555 N N . ASN A 1 70 ? 5.491 -15.614 -11.814 1.00 91.81 70 ASN A N 1
ATOM 556 C CA . ASN A 1 70 ? 5.330 -16.784 -10.958 1.00 91.81 70 ASN A CA 1
ATOM 557 C C . ASN A 1 70 ? 5.013 -16.356 -9.520 1.00 91.81 70 ASN A C 1
ATOM 559 O O . ASN A 1 70 ? 4.041 -16.852 -8.943 1.00 91.81 70 ASN A O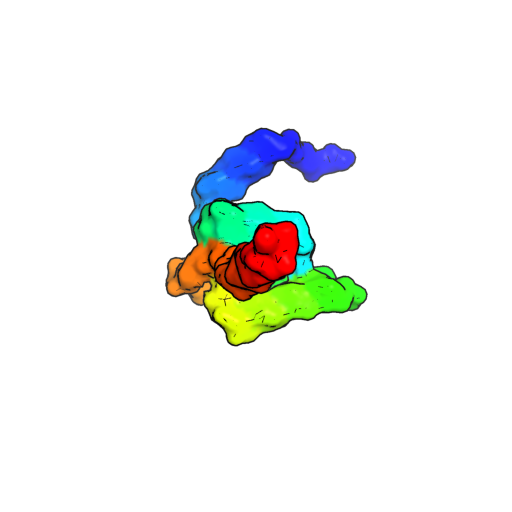 1
ATOM 563 N N . ASP A 1 71 ? 5.754 -15.388 -8.970 1.00 92.69 71 ASP A N 1
ATOM 564 C CA . ASP A 1 71 ? 5.461 -14.845 -7.637 1.00 92.69 71 ASP A CA 1
ATOM 565 C C . ASP A 1 71 ? 4.079 -14.174 -7.605 1.00 92.69 71 ASP A C 1
ATOM 567 O O . ASP A 1 71 ? 3.299 -14.418 -6.682 1.00 92.69 71 ASP A O 1
ATOM 571 N N . LEU A 1 72 ? 3.700 -13.433 -8.654 1.00 92.38 72 LEU A N 1
ATOM 572 C CA . LEU A 1 72 ? 2.374 -12.820 -8.755 1.00 92.38 72 LEU A CA 1
ATOM 573 C C . LEU A 1 72 ? 1.246 -13.855 -8.613 1.00 92.38 72 LEU A C 1
ATOM 575 O O . LEU A 1 72 ? 0.312 -13.644 -7.835 1.00 92.38 72 LEU A O 1
ATOM 579 N N . MET A 1 73 ? 1.334 -14.989 -9.316 1.00 92.44 73 MET A N 1
ATOM 580 C CA . MET A 1 73 ? 0.322 -16.052 -9.230 1.00 92.44 73 MET A CA 1
ATOM 581 C C . MET A 1 73 ? 0.248 -16.665 -7.830 1.00 92.44 73 MET A C 1
ATOM 583 O O . MET A 1 73 ? -0.842 -16.823 -7.273 1.00 92.44 73 MET A O 1
ATOM 587 N N . VAL A 1 74 ? 1.400 -16.953 -7.219 1.00 93.94 74 VAL A N 1
ATOM 588 C CA . VAL A 1 74 ? 1.465 -17.478 -5.847 1.00 93.94 74 VAL A CA 1
ATOM 589 C C . VAL A 1 74 ? 0.808 -16.504 -4.865 1.00 93.94 74 VAL A C 1
ATOM 591 O O . VAL A 1 74 ? 0.036 -16.906 -3.989 1.00 93.94 74 VAL A O 1
ATOM 594 N N . LYS A 1 75 ? 1.063 -15.204 -5.017 1.00 95.12 75 LYS A N 1
ATOM 595 C CA . LYS A 1 75 ? 0.540 -14.163 -4.125 1.00 95.12 75 LYS A CA 1
ATOM 596 C C . LYS A 1 75 ? -0.953 -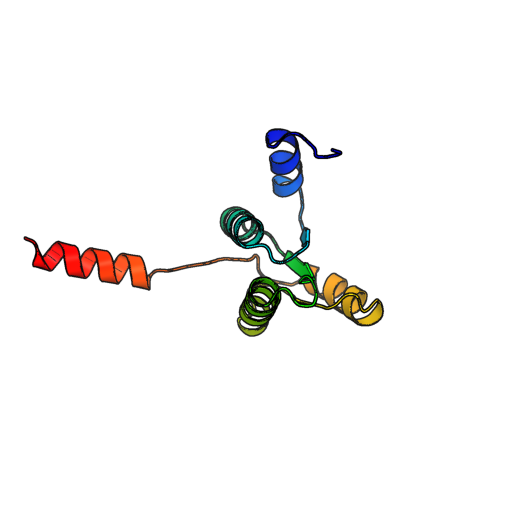13.927 -4.329 1.00 95.12 75 LYS A C 1
ATOM 598 O O . LYS A 1 75 ? -1.667 -13.769 -3.341 1.00 95.12 75 LYS A O 1
ATOM 603 N N . LEU A 1 76 ? -1.456 -13.979 -5.562 1.00 93.00 76 LEU A N 1
ATOM 604 C CA . LEU A 1 76 ? -2.894 -13.879 -5.841 1.00 93.00 76 LEU A CA 1
ATOM 605 C C . LEU A 1 76 ? -3.696 -15.003 -5.179 1.00 93.00 76 LEU A C 1
ATOM 607 O O . LEU A 1 76 ? -4.753 -14.736 -4.602 1.00 93.00 76 LEU A O 1
ATOM 611 N N . ASN A 1 77 ? -3.172 -16.232 -5.185 1.00 92.12 77 ASN A N 1
ATOM 612 C CA . ASN A 1 77 ? -3.798 -17.354 -4.485 1.00 92.12 77 ASN A CA 1
ATOM 613 C C . ASN A 1 77 ? -3.854 -17.111 -2.967 1.00 92.12 77 ASN A C 1
ATOM 615 O O . ASN A 1 77 ? -4.889 -17.315 -2.331 1.00 92.12 77 ASN A O 1
ATOM 619 N N . ARG A 1 78 ? -2.772 -16.581 -2.383 1.00 93.19 78 ARG A N 1
ATOM 620 C CA . ARG A 1 78 ? -2.699 -16.254 -0.946 1.00 93.19 78 ARG A CA 1
ATOM 621 C C . ARG A 1 78 ? -3.552 -15.049 -0.546 1.00 93.19 78 ARG A C 1
ATOM 623 O O . ARG A 1 78 ? -3.971 -14.957 0.605 1.00 93.19 78 ARG A O 1
ATOM 630 N N . LEU A 1 79 ? -3.848 -14.139 -1.471 1.00 93.31 79 LEU A N 1
ATOM 631 C CA . LEU A 1 79 ? -4.623 -12.929 -1.187 1.00 93.31 79 LEU A CA 1
ATOM 632 C C . LEU A 1 79 ? -6.040 -13.241 -0.677 1.00 93.31 79 LEU A C 1
ATOM 634 O O . LEU A 1 79 ? -6.610 -12.457 0.078 1.00 93.31 79 LEU A O 1
ATOM 638 N N . GLY A 1 80 ? -6.610 -14.389 -1.059 1.00 86.75 80 GLY A N 1
ATOM 639 C CA . GLY A 1 80 ? -7.950 -14.805 -0.638 1.00 86.75 80 GLY A CA 1
ATOM 640 C C . GLY A 1 80 ? -8.094 -15.102 0.856 1.00 86.75 80 GLY A C 1
ATOM 641 O O . GLY A 1 80 ? -9.172 -14.882 1.401 1.00 86.75 80 GLY A O 1
ATOM 642 N N . ILE A 1 81 ? -7.019 -15.549 1.506 1.00 90.06 81 ILE A N 1
ATOM 643 C CA . ILE A 1 81 ? -7.010 -15.963 2.919 1.00 90.06 81 ILE A CA 1
ATOM 644 C C . ILE A 1 81 ? -6.439 -14.891 3.854 1.00 90.06 81 ILE A C 1
ATOM 646 O O . ILE A 1 81 ? -6.438 -15.060 5.071 1.00 90.06 81 ILE A O 1
ATOM 650 N N . MET A 1 82 ? -5.939 -13.783 3.306 1.00 92.75 82 MET A N 1
ATOM 651 C CA . MET A 1 82 ? -5.376 -12.713 4.119 1.00 92.75 82 MET A CA 1
ATOM 652 C C . MET A 1 82 ? -6.436 -11.931 4.883 1.00 92.75 82 MET A C 1
ATOM 654 O O . MET A 1 82 ? -7.590 -11.799 4.463 1.00 92.75 82 MET A O 1
ATOM 658 N N . ARG A 1 83 ? -6.008 -11.353 6.005 1.00 93.38 83 ARG A N 1
ATOM 659 C CA . ARG A 1 83 ? -6.792 -10.336 6.698 1.00 93.38 83 ARG A CA 1
ATOM 660 C C . ARG A 1 83 ? -6.800 -9.045 5.868 1.00 93.38 83 ARG A C 1
ATOM 662 O O . ARG A 1 83 ? -5.820 -8.770 5.173 1.00 93.38 83 ARG A O 1
ATOM 669 N N . PRO A 1 84 ? -7.902 -8.281 5.894 1.00 94.88 84 PRO A N 1
ATOM 670 C CA . PRO A 1 84 ? -7.926 -6.939 5.336 1.00 94.88 84 PRO A CA 1
ATOM 671 C C . PRO A 1 84 ? -6.822 -6.040 5.901 1.00 94.88 84 PRO A C 1
ATOM 673 O O . PRO A 1 84 ? -6.445 -6.179 7.065 1.00 94.88 84 PRO A O 1
ATOM 676 N N . LEU A 1 85 ? -6.334 -5.114 5.076 1.00 95.06 85 LEU A N 1
ATOM 677 C CA . LEU A 1 85 ? -5.398 -4.078 5.489 1.00 95.06 85 LEU A CA 1
ATOM 678 C C . LEU A 1 85 ? -6.073 -3.166 6.517 1.00 95.06 85 LEU A C 1
ATOM 680 O O . LEU A 1 85 ? -7.135 -2.613 6.246 1.00 95.06 85 LEU A O 1
ATOM 684 N N . VAL A 1 86 ? -5.427 -3.002 7.670 1.00 92.38 86 VAL A N 1
ATOM 685 C CA .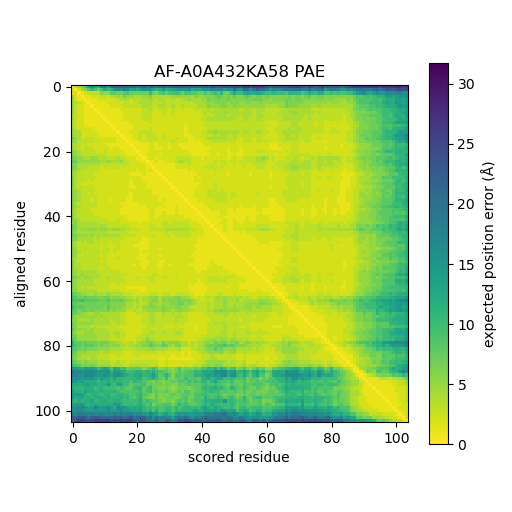 VAL A 1 86 ? -5.836 -2.082 8.736 1.00 92.38 86 VAL A CA 1
ATOM 686 C C . VAL A 1 86 ? -4.593 -1.372 9.272 1.00 92.38 86 VAL A C 1
ATOM 688 O O . VAL A 1 86 ? -3.556 -2.002 9.521 1.00 92.38 86 VAL A O 1
ATOM 691 N N . LEU A 1 87 ? -4.698 -0.054 9.439 1.00 87.94 87 LEU A N 1
ATOM 692 C CA . LEU A 1 87 ? -3.662 0.808 9.999 1.00 87.94 87 LEU A CA 1
ATOM 693 C C . LEU A 1 87 ? -4.189 1.429 11.296 1.00 87.94 87 LEU A C 1
ATOM 695 O O . LEU A 1 87 ? -4.797 2.491 11.285 1.00 87.94 87 LEU A O 1
ATOM 699 N N . GLU A 1 88 ? -3.977 0.752 12.420 1.00 78.69 88 GLU A N 1
ATOM 700 C CA . GLU A 1 88 ? -4.263 1.319 13.741 1.00 78.69 88 GLU A CA 1
ATOM 701 C C . GLU A 1 88 ? -3.058 2.132 14.227 1.00 78.69 88 GLU A C 1
ATOM 703 O O . GLU A 1 88 ? -1.929 1.631 14.237 1.00 78.69 88 GLU A O 1
ATOM 708 N N . ASN A 1 89 ? -3.289 3.375 14.658 1.00 69.94 89 ASN A N 1
ATOM 709 C CA . ASN A 1 89 ? -2.275 4.196 15.319 1.00 69.94 89 ASN A CA 1
ATOM 710 C C . ASN A 1 89 ? -2.769 4.719 16.672 1.00 69.94 89 ASN A C 1
ATOM 712 O O . ASN A 1 89 ? -2.897 5.921 16.902 1.00 69.94 89 ASN A O 1
ATOM 716 N N . ASN A 1 90 ? -2.969 3.788 17.600 1.00 75.31 90 ASN A N 1
ATOM 717 C CA . ASN A 1 90 ? -3.411 4.089 18.965 1.00 75.31 90 ASN A CA 1
ATOM 718 C C . ASN A 1 90 ? -2.351 4.884 19.756 1.00 75.31 90 ASN A C 1
ATOM 720 O O . ASN A 1 90 ? -2.649 5.506 20.772 1.00 75.31 90 ASN A O 1
ATOM 724 N N . ARG A 1 91 ? -1.089 4.883 19.295 1.00 83.12 91 ARG A N 1
ATOM 725 C CA . ARG A 1 91 ? 0.014 5.580 19.966 1.00 83.12 91 ARG A CA 1
ATOM 726 C C . ARG A 1 91 ? -0.038 7.086 19.744 1.00 83.12 91 ARG A C 1
ATOM 728 O O . ARG A 1 91 ? 0.218 7.821 20.691 1.00 83.12 91 ARG A O 1
ATOM 735 N N . LEU A 1 92 ? -0.344 7.552 18.532 1.00 84.44 92 LEU A N 1
ATOM 736 C CA . LEU A 1 92 ? -0.434 8.992 18.272 1.00 84.44 92 LEU A CA 1
ATOM 737 C C . LEU A 1 92 ? -1.587 9.609 19.058 1.00 84.44 92 LEU A C 1
ATOM 739 O O . LEU A 1 92 ? -1.380 10.599 19.748 1.00 84.44 92 LEU A O 1
ATOM 743 N N . GLU A 1 93 ? -2.762 8.984 19.015 1.00 85.31 93 GLU A N 1
ATOM 744 C CA . GLU A 1 93 ? -3.919 9.424 19.794 1.00 85.31 93 GLU A CA 1
ATOM 745 C C . GLU A 1 93 ? -3.594 9.472 21.294 1.00 85.31 93 GLU A C 1
ATOM 747 O O . GLU A 1 93 ? -3.840 10.477 21.960 1.00 85.31 93 GLU A O 1
ATOM 752 N N . PHE A 1 94 ? -2.935 8.434 21.818 1.00 88.31 94 PHE A N 1
ATOM 753 C CA . PHE A 1 94 ? -2.460 8.418 23.199 1.00 88.31 94 PHE A CA 1
ATOM 754 C C . PHE A 1 94 ? -1.492 9.571 23.515 1.00 88.31 94 PHE A C 1
ATOM 756 O O . PHE A 1 94 ? -1.656 10.248 24.530 1.00 88.31 94 PHE A O 1
ATOM 763 N N . LEU A 1 95 ? -0.490 9.810 22.662 1.00 92.00 95 LEU A N 1
ATOM 764 C CA . LEU A 1 95 ? 0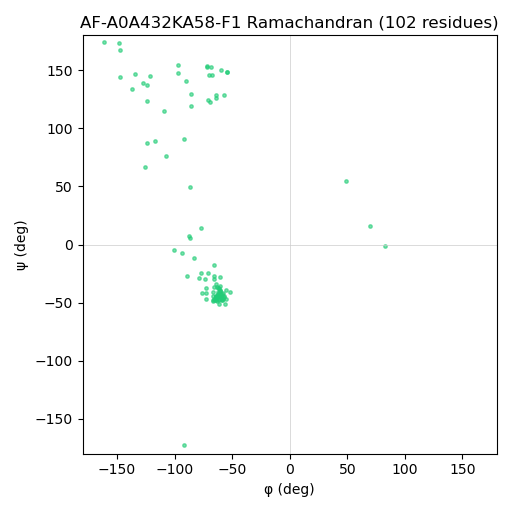.511 10.864 22.860 1.00 92.00 95 LEU A CA 1
ATOM 765 C C . LEU A 1 95 ? -0.099 12.267 22.775 1.00 92.00 95 LEU A C 1
ATOM 767 O O . LEU A 1 95 ? 0.231 13.121 23.596 1.00 92.00 95 LEU A O 1
ATOM 771 N N . VAL A 1 96 ? -1.012 12.495 21.829 1.00 90.00 96 VAL A N 1
ATOM 772 C CA . VAL A 1 96 ? -1.757 13.755 21.699 1.00 90.00 96 VAL A CA 1
ATOM 773 C C . VAL A 1 96 ? -2.591 13.992 22.954 1.00 90.00 96 VAL A C 1
ATOM 775 O O . VAL A 1 96 ? -2.490 15.053 23.566 1.00 90.00 96 VAL A O 1
ATOM 778 N N . ASN A 1 97 ? -3.331 12.981 23.413 1.00 91.25 97 ASN A N 1
ATOM 779 C CA . ASN A 1 97 ? -4.116 13.074 24.641 1.00 91.25 97 ASN A CA 1
ATOM 780 C C . ASN A 1 97 ? -3.240 13.328 25.881 1.00 91.25 97 ASN A C 1
ATOM 782 O O . ASN A 1 97 ? -3.632 14.088 26.765 1.00 91.25 97 ASN A O 1
ATOM 786 N N . GLN A 1 98 ? -2.044 12.738 25.955 1.00 93.88 98 GLN A N 1
ATOM 787 C CA . GLN A 1 98 ? -1.070 13.024 27.015 1.00 93.88 98 GLN A CA 1
ATOM 788 C C . GLN A 1 98 ? -0.562 14.469 26.976 1.00 93.88 98 GLN A C 1
ATOM 790 O O . GLN A 1 98 ? -0.489 15.113 28.021 1.00 93.88 98 GLN A O 1
ATOM 795 N N . ALA A 1 99 ? -0.220 14.985 25.795 1.00 94.19 99 ALA A N 1
ATOM 796 C CA . ALA A 1 99 ? 0.250 16.358 25.637 1.00 94.19 99 ALA A CA 1
ATOM 797 C C . ALA A 1 99 ? -0.842 17.371 26.010 1.00 94.19 99 ALA A C 1
ATOM 799 O O . ALA A 1 99 ? -0.584 18.288 26.785 1.00 94.19 99 ALA A O 1
ATOM 800 N N . LEU A 1 100 ? -2.079 17.155 25.547 1.00 95.12 100 LEU A N 1
ATOM 801 C CA . LEU A 1 100 ? -3.229 18.009 25.865 1.00 95.12 100 LEU A CA 1
ATOM 802 C C . LEU A 1 100 ? -3.534 18.056 27.367 1.00 95.12 100 LEU A C 1
ATOM 804 O O . LEU A 1 100 ? -3.905 19.107 27.881 1.00 95.12 100 LEU A O 1
ATOM 808 N N . LYS A 1 101 ? -3.343 16.944 28.090 1.00 93.62 101 LYS A N 1
ATOM 809 C CA . LYS A 1 101 ? -3.494 16.905 29.555 1.00 93.62 101 LYS A CA 1
ATOM 810 C C . LYS A 1 101 ? -2.461 17.750 30.300 1.00 93.62 101 LYS A C 1
ATOM 812 O O . LYS A 1 101 ? -2.762 18.174 31.402 1.00 93.62 101 LYS A O 1
ATOM 817 N N . LYS A 1 102 ? -1.271 17.977 29.733 1.00 88.69 102 LYS A N 1
ATOM 818 C CA . LYS A 1 102 ? -0.220 18.818 30.340 1.00 88.69 102 LYS A CA 1
ATOM 819 C C . LYS A 1 102 ? -0.408 20.316 30.077 1.00 88.69 102 LYS A C 1
ATOM 821 O O . LYS A 1 102 ? 0.319 21.115 30.653 1.00 88.69 102 LYS A O 1
ATOM 826 N N . LEU A 1 103 ? -1.317 20.678 29.168 1.00 85.56 103 LEU A N 1
ATOM 827 C CA . LEU A 1 103 ? -1.654 22.064 28.824 1.00 85.56 103 LEU A CA 1
ATOM 828 C C . LEU A 1 103 ? -2.850 22.606 29.627 1.00 85.56 103 LEU A C 1
ATOM 830 O O . LEU A 1 103 ? -3.176 23.783 29.492 1.00 85.56 103 LEU A O 1
ATOM 834 N N . LYS A 1 104 ? -3.517 21.749 30.410 1.00 64.12 104 LYS A N 1
ATOM 835 C CA . LYS A 1 104 ? -4.538 22.116 31.398 1.00 64.12 104 LYS A CA 1
ATOM 836 C C . LYS A 1 104 ? -3.910 22.147 32.782 1.00 64.12 104 LYS A C 1
ATOM 838 O O . LYS A 1 104 ? -4.368 22.981 33.586 1.00 64.12 104 LYS A O 1
#

Mean predicted aligned error: 5.04 Å

Radius of gyration: 16.43 Å; Cα contacts (8 Å, |Δi|>4): 123; chains: 1; bounding box: 31×40×51 Å

Foldseek 3Di:
DDDDPPVVVLVVLLPDQEEEEFQDPVVLVSQQVSQHAYEHAHDPPPVVRVVRQVVCCVVQQYHYDYPDPVVVVVRVVVSNVGGGHHDDDVPVVVVVVVVVVVVD